Protein AF-A0A256WHI2-F1 (afdb_monomer_lite)

pLDDT: mean 91.39, std 10.94, range [58.5, 98.88]

Secondary structure (DSSP, 8-state):
-HHHHHHHHHHHHHHHHHHHHHHHHHHHHHHHHGGG--TTHHHHHHHHHHHHHHTTT-HHHHHHHHHHHHHHHHHTT-HHHHHHHHHHHHHHHHHTT-HHHHHHHHHHHHHHHHHH-

Structure (mmCIF, N/CA/C/O backbone):
data_AF-A0A256WHI2-F1
#
_entry.id   AF-A0A256WHI2-F1
#
loop_
_atom_site.group_PDB
_atom_site.id
_atom_site.type_symbol
_atom_site.label_atom_id
_atom_site.label_alt_id
_atom_site.label_comp_id
_atom_site.label_asym_id
_atom_site.label_entity_id
_atom_site.label_seq_id
_atom_site.pdbx_PDB_ins_code
_atom_site.Cartn_x
_atom_site.Cartn_y
_atom_site.Cartn_z
_atom_site.occupancy
_atom_site.B_iso_or_equiv
_atom_site.auth_seq_id
_atom_site.auth_comp_id
_atom_site.auth_asym_id
_atom_site.auth_atom_id
_atom_site.pdbx_PDB_model_num
ATOM 1 N N . MET A 1 1 ? 37.209 7.650 -28.717 1.00 70.38 1 MET A N 1
ATOM 2 C CA . MET A 1 1 ? 35.877 7.008 -28.593 1.00 70.38 1 MET A CA 1
ATOM 3 C C . MET A 1 1 ? 35.765 6.083 -27.377 1.00 70.38 1 MET A C 1
ATOM 5 O O . MET A 1 1 ? 34.963 6.388 -26.510 1.00 70.38 1 MET A O 1
ATOM 9 N N . LYS A 1 2 ? 36.595 5.035 -27.216 1.00 71.38 2 LYS A N 1
ATOM 10 C CA . LYS A 1 2 ? 36.518 4.108 -26.055 1.00 71.38 2 LYS A CA 1
ATOM 11 C C . LYS A 1 2 ? 36.605 4.782 -24.670 1.00 71.38 2 LYS A C 1
ATOM 13 O O . LYS A 1 2 ? 35.838 4.439 -23.783 1.00 71.38 2 LYS A O 1
ATOM 18 N N . LYS A 1 3 ? 37.480 5.786 -24.500 1.00 75.56 3 LYS A N 1
ATOM 19 C CA . LYS A 1 3 ? 37.599 6.559 -23.243 1.00 75.56 3 LYS A CA 1
ATOM 20 C C . LYS A 1 3 ? 36.351 7.395 -22.920 1.00 75.56 3 LYS A C 1
ATOM 22 O O . LYS A 1 3 ? 36.002 7.524 -21.758 1.00 75.56 3 LYS A O 1
ATOM 27 N N . LEU A 1 4 ? 35.669 7.922 -23.941 1.00 81.75 4 LEU A N 1
ATOM 28 C CA . LEU A 1 4 ? 34.444 8.710 -23.770 1.00 81.75 4 LEU A CA 1
ATOM 29 C C . LEU A 1 4 ? 33.274 7.816 -23.340 1.00 81.75 4 LEU A C 1
ATOM 31 O O . LEU A 1 4 ? 32.547 8.161 -22.419 1.00 81.75 4 LEU A O 1
ATOM 35 N N . ILE A 1 5 ? 33.156 6.631 -23.948 1.00 84.38 5 ILE A N 1
ATOM 36 C CA . ILE A 1 5 ? 32.166 5.619 -23.550 1.00 84.38 5 ILE A CA 1
ATOM 37 C C . ILE A 1 5 ? 32.401 5.177 -22.100 1.00 84.38 5 ILE A C 1
ATOM 39 O O . ILE A 1 5 ? 31.451 5.110 -21.330 1.00 84.38 5 ILE A O 1
ATOM 43 N N . LEU A 1 6 ? 33.656 4.941 -21.701 1.00 84.56 6 LEU A N 1
ATOM 44 C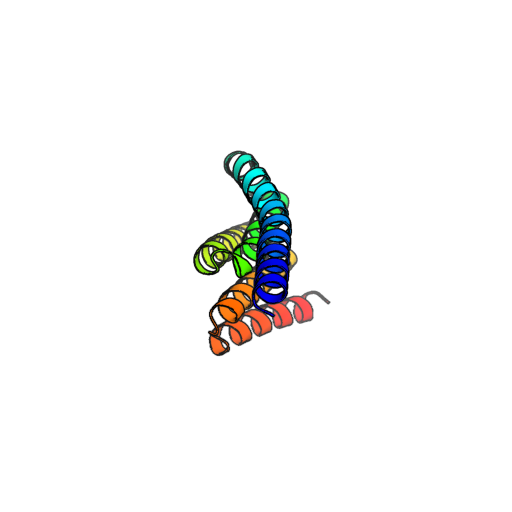 CA . LEU A 1 6 ? 33.989 4.548 -20.329 1.00 84.56 6 LEU A CA 1
ATOM 45 C C . LEU A 1 6 ? 33.568 5.615 -19.302 1.00 84.56 6 LEU A C 1
ATOM 47 O O . LEU A 1 6 ? 33.010 5.273 -18.268 1.00 84.56 6 LEU A O 1
ATOM 51 N N . ILE A 1 7 ? 33.792 6.898 -19.607 1.00 84.06 7 ILE A N 1
ATOM 52 C CA . ILE A 1 7 ? 33.397 8.023 -18.743 1.00 84.06 7 ILE A CA 1
ATOM 53 C C . ILE A 1 7 ? 31.872 8.127 -18.640 1.00 84.06 7 ILE A C 1
ATOM 55 O O . ILE A 1 7 ? 31.351 8.296 -17.543 1.00 84.06 7 ILE A O 1
ATOM 59 N N . ILE A 1 8 ? 31.152 7.975 -19.755 1.00 84.25 8 ILE A N 1
ATOM 60 C CA . ILE A 1 8 ? 29.682 8.003 -19.765 1.00 84.25 8 ILE A CA 1
ATOM 61 C C . ILE A 1 8 ? 29.113 6.846 -18.935 1.00 84.25 8 ILE A C 1
ATOM 63 O O . ILE A 1 8 ? 28.229 7.069 -18.115 1.00 84.25 8 ILE A O 1
ATOM 67 N N . VAL A 1 9 ? 29.649 5.631 -19.084 1.00 83.75 9 VAL A N 1
ATOM 68 C CA . VAL A 1 9 ? 29.240 4.474 -18.271 1.00 83.75 9 VAL A CA 1
ATOM 69 C C . VAL A 1 9 ? 29.518 4.725 -16.788 1.00 83.75 9 VAL A C 1
ATOM 71 O O . VAL A 1 9 ? 28.645 4.473 -15.963 1.00 83.75 9 VAL A O 1
ATOM 74 N N . LEU A 1 10 ? 30.680 5.288 -16.442 1.00 82.00 10 LEU A N 1
ATOM 75 C CA . LEU A 1 10 ? 31.018 5.598 -15.052 1.00 82.00 10 LEU A CA 1
ATOM 76 C C . LEU A 1 10 ? 30.037 6.615 -14.441 1.00 82.00 10 LEU A C 1
ATOM 78 O O . LEU A 1 10 ? 29.539 6.395 -13.342 1.00 82.00 10 LEU A O 1
ATOM 82 N N . ILE A 1 11 ? 29.709 7.685 -15.175 1.00 79.75 11 ILE A N 1
ATOM 83 C CA . ILE A 1 11 ? 28.759 8.724 -14.742 1.00 79.75 11 ILE A CA 1
ATOM 84 C C . ILE A 1 11 ? 27.343 8.155 -14.587 1.00 79.75 11 ILE A C 1
ATOM 86 O O . ILE A 1 11 ? 26.655 8.472 -13.619 1.00 79.75 11 ILE A O 1
ATOM 90 N N . LEU A 1 12 ? 26.909 7.290 -15.507 1.00 70.81 12 LEU A N 1
ATOM 91 C CA . LEU A 1 12 ? 25.605 6.633 -15.408 1.00 70.81 12 LEU A CA 1
ATOM 92 C C . LEU A 1 12 ? 25.538 5.737 -14.166 1.00 70.81 12 LEU A C 1
ATOM 94 O O . LEU A 1 12 ? 24.578 5.825 -13.408 1.00 70.81 12 LEU A O 1
ATOM 98 N N . THR A 1 13 ? 26.582 4.946 -13.899 1.00 68.19 13 THR A N 1
ATOM 99 C CA . THR A 1 13 ? 26.606 4.063 -12.721 1.00 68.19 13 THR A CA 1
ATOM 100 C C . THR A 1 13 ? 26.621 4.821 -11.393 1.00 68.19 13 THR A C 1
ATOM 102 O O . THR A 1 13 ? 25.951 4.406 -10.450 1.00 68.19 13 THR A O 1
ATOM 105 N N . THR A 1 14 ? 27.330 5.950 -11.296 1.00 66.06 14 THR A N 1
ATOM 106 C CA . THR A 1 14 ? 27.374 6.743 -10.056 1.00 66.06 14 THR A CA 1
ATOM 107 C C . THR A 1 14 ? 26.086 7.526 -9.818 1.00 66.06 14 THR A C 1
ATOM 109 O O . THR A 1 14 ? 25.656 7.643 -8.672 1.00 66.06 14 THR A O 1
ATOM 112 N N . CYS A 1 15 ? 25.439 8.009 -10.883 1.00 62.34 15 CYS A N 1
ATOM 113 C CA . CYS A 1 15 ? 24.145 8.685 -10.807 1.00 62.34 15 CYS A CA 1
ATOM 114 C C . CYS A 1 15 ? 23.028 7.730 -10.355 1.00 62.34 15 CYS A C 1
ATOM 116 O O . CYS A 1 15 ? 22.201 8.095 -9.520 1.00 62.34 15 CYS A O 1
ATOM 118 N N . SER A 1 16 ? 23.040 6.481 -10.833 1.00 61.50 16 SER A N 1
ATOM 119 C CA . SER A 1 16 ? 22.106 5.453 -10.361 1.00 61.50 16 SER A CA 1
ATOM 120 C C . SER A 1 16 ? 22.347 5.074 -8.895 1.00 61.50 16 SER A C 1
ATOM 122 O O . SER A 1 16 ? 21.390 4.875 -8.151 1.00 61.50 16 SER A O 1
ATOM 124 N N . LEU A 1 17 ? 23.610 5.024 -8.454 1.00 58.50 17 LEU A N 1
ATOM 125 C CA . LEU A 1 17 ? 23.964 4.637 -7.087 1.00 58.50 17 LEU A CA 1
ATOM 126 C C . LEU A 1 17 ? 23.525 5.671 -6.038 1.00 58.50 17 LEU A C 1
ATOM 128 O O . LEU A 1 17 ? 23.033 5.292 -4.977 1.00 58.50 17 LEU A O 1
ATOM 132 N N . SER A 1 18 ? 23.679 6.971 -6.311 1.00 62.22 18 SER A N 1
ATOM 133 C CA . SER A 1 18 ? 23.250 8.021 -5.374 1.00 62.22 18 SER A CA 1
ATOM 134 C C . SER A 1 18 ? 21.726 8.085 -5.234 1.00 62.22 18 SER A C 1
ATOM 136 O O . SER A 1 18 ? 21.227 8.198 -4.114 1.00 62.22 18 SER A O 1
ATOM 138 N N . ALA A 1 19 ? 20.992 7.941 -6.342 1.00 59.69 19 ALA A N 1
ATOM 139 C CA . ALA A 1 19 ? 19.531 7.887 -6.339 1.00 59.69 19 ALA A CA 1
ATOM 140 C C . ALA A 1 19 ? 19.004 6.660 -5.575 1.00 59.69 19 ALA A C 1
ATOM 142 O O . ALA A 1 19 ? 18.062 6.769 -4.791 1.00 59.69 19 ALA A O 1
ATOM 143 N N . GLN A 1 20 ? 19.650 5.502 -5.744 1.00 64.50 20 GLN A N 1
ATOM 144 C CA . GLN A 1 20 ? 19.292 4.284 -5.019 1.00 64.50 20 GLN A CA 1
ATOM 145 C C . GLN A 1 20 ? 19.596 4.389 -3.515 1.00 64.50 20 GLN A C 1
ATOM 147 O O . GLN A 1 20 ? 18.813 3.911 -2.694 1.00 64.50 20 GLN A O 1
ATOM 152 N N . LYS A 1 21 ? 20.697 5.053 -3.137 1.00 66.69 21 LYS A N 1
ATOM 153 C CA . LYS A 1 21 ? 21.112 5.200 -1.736 1.00 66.69 21 LYS A CA 1
ATOM 154 C C . LYS A 1 21 ? 20.098 5.986 -0.896 1.00 66.69 21 LYS A C 1
ATOM 156 O O . LYS A 1 21 ? 19.781 5.568 0.211 1.00 66.69 21 LYS A O 1
ATOM 161 N N . GLN A 1 22 ? 19.544 7.073 -1.435 1.00 64.38 22 GLN A N 1
ATOM 162 C CA . GLN A 1 22 ? 18.591 7.912 -0.700 1.00 64.38 22 GLN A CA 1
ATOM 163 C C . GLN A 1 22 ? 17.243 7.210 -0.448 1.00 64.38 22 GLN A C 1
ATOM 165 O O . GLN A 1 22 ? 16.659 7.363 0.622 1.00 64.38 22 GLN A O 1
ATOM 170 N N . GLY A 1 23 ? 16.766 6.399 -1.401 1.00 72.31 23 GLY A N 1
ATOM 171 C CA . GLY A 1 23 ? 15.563 5.578 -1.215 1.00 72.31 23 GLY A CA 1
ATOM 172 C C . GLY A 1 23 ? 15.762 4.456 -0.191 1.00 72.31 23 GLY A C 1
ATOM 173 O O . GLY A 1 23 ? 14.859 4.169 0.593 1.00 72.31 23 GLY A O 1
ATOM 174 N N . GLN A 1 24 ? 16.957 3.860 -0.153 1.00 79.62 24 GLN A N 1
ATOM 175 C CA . GLN A 1 24 ? 17.282 2.785 0.784 1.00 79.62 24 GLN A CA 1
ATOM 176 C C . GLN A 1 24 ? 17.375 3.277 2.238 1.00 79.62 24 GLN A C 1
ATOM 178 O O . GLN A 1 24 ? 16.809 2.641 3.121 1.00 79.62 24 GLN A O 1
ATOM 183 N N . GLU A 1 25 ? 18.012 4.426 2.491 1.00 84.44 25 GLU A N 1
ATOM 184 C CA . GLU A 1 25 ? 18.124 5.001 3.845 1.00 84.44 25 GLU A CA 1
ATOM 185 C C . GLU A 1 25 ? 16.747 5.302 4.464 1.00 84.44 25 GLU A C 1
ATOM 187 O O . GLU A 1 25 ? 16.515 5.031 5.644 1.00 84.44 25 GLU A O 1
ATOM 192 N N . LEU A 1 26 ? 15.805 5.808 3.657 1.00 86.12 26 LEU A N 1
ATOM 193 C CA . LEU A 1 26 ? 14.429 6.030 4.098 1.00 86.12 26 LEU A CA 1
ATOM 194 C C . LEU A 1 26 ? 13.736 4.709 4.455 1.00 86.12 26 LEU A C 1
ATOM 196 O O . LEU A 1 26 ? 13.107 4.616 5.506 1.00 86.12 26 LEU A O 1
ATOM 200 N N . ILE A 1 27 ? 13.858 3.685 3.606 1.00 88.56 27 ILE A N 1
ATOM 201 C CA . ILE A 1 27 ? 13.286 2.359 3.874 1.00 88.56 27 ILE A CA 1
ATOM 202 C C . ILE A 1 27 ? 13.815 1.802 5.202 1.00 88.56 27 ILE A C 1
ATOM 204 O O . ILE A 1 27 ? 13.025 1.338 6.024 1.00 88.56 27 ILE A O 1
ATOM 208 N N . ASP A 1 28 ? 15.126 1.878 5.429 1.00 90.44 28 ASP A N 1
ATOM 209 C CA . ASP A 1 28 ? 15.766 1.336 6.628 1.00 90.44 28 ASP A CA 1
ATOM 210 C C . ASP A 1 28 ? 15.281 2.049 7.902 1.00 90.44 28 ASP A C 1
ATOM 212 O O . ASP A 1 28 ? 14.957 1.389 8.893 1.00 90.44 28 ASP A O 1
ATOM 216 N N . SER A 1 29 ? 15.142 3.382 7.863 1.00 90.69 29 SER A N 1
ATOM 217 C CA . SER A 1 29 ? 14.577 4.162 8.976 1.00 90.69 29 SER A CA 1
ATOM 218 C C . SER A 1 29 ? 13.146 3.732 9.307 1.00 90.69 29 SER A C 1
ATOM 220 O O . SER A 1 29 ? 12.820 3.463 10.462 1.00 90.69 29 SER A O 1
ATOM 222 N N . LEU A 1 30 ? 12.289 3.612 8.289 1.00 90.62 30 LEU A N 1
ATOM 223 C CA . LEU A 1 30 ? 10.880 3.250 8.466 1.00 90.62 30 LEU A CA 1
ATOM 224 C C . LEU A 1 30 ? 10.716 1.812 8.992 1.00 90.62 30 LEU A C 1
ATOM 226 O O . LEU A 1 30 ? 9.815 1.538 9.786 1.00 90.62 30 LEU A O 1
ATOM 230 N N . LEU A 1 31 ? 11.597 0.888 8.594 1.00 91.69 31 LEU A N 1
ATOM 231 C CA . LEU A 1 31 ? 11.612 -0.481 9.120 1.00 91.69 31 LEU A CA 1
ATOM 232 C C . LEU A 1 31 ? 12.015 -0.545 10.597 1.00 91.69 31 LEU A C 1
ATOM 234 O O . LEU A 1 31 ? 11.502 -1.400 11.316 1.00 91.69 31 LEU A O 1
ATOM 238 N N . ALA A 1 32 ? 12.900 0.341 11.061 1.00 91.75 32 ALA A N 1
ATOM 239 C CA . ALA A 1 32 ? 13.299 0.398 12.467 1.00 91.75 32 ALA A CA 1
ATOM 240 C C . ALA A 1 32 ? 12.162 0.889 13.383 1.00 91.75 32 ALA A C 1
ATOM 242 O O . ALA A 1 32 ? 12.058 0.469 14.537 1.00 91.75 32 ALA A O 1
ATOM 243 N N . GLU A 1 33 ? 11.284 1.750 12.868 1.00 90.56 33 GLU A N 1
ATOM 244 C CA . GLU A 1 33 ? 10.121 2.269 13.596 1.00 90.56 33 GLU A CA 1
ATOM 245 C C . GLU A 1 33 ? 8.960 1.262 13.657 1.00 90.56 33 GLU A C 1
ATOM 247 O O . GLU A 1 33 ? 8.210 1.222 14.637 1.00 90.56 33 GLU A O 1
ATOM 252 N N . LEU A 1 34 ? 8.827 0.414 12.631 1.00 90.00 34 LEU A N 1
ATOM 253 C CA . LEU A 1 34 ? 7.669 -0.456 12.422 1.00 90.00 34 LEU A CA 1
ATOM 254 C C . LEU A 1 34 ? 7.314 -1.387 13.606 1.00 90.00 34 LEU A C 1
ATOM 256 O O . LEU A 1 34 ? 6.122 -1.486 13.922 1.00 90.00 34 LEU A O 1
ATOM 260 N N . PRO A 1 35 ? 8.269 -2.044 14.302 1.00 89.56 35 PRO A N 1
ATOM 261 C CA . PRO A 1 35 ? 7.959 -2.924 15.432 1.00 89.56 35 PRO A CA 1
ATOM 262 C C . PRO A 1 35 ? 7.309 -2.204 16.618 1.00 89.56 35 PRO A C 1
ATOM 264 O O . PRO A 1 35 ? 6.555 -2.817 17.369 1.00 89.56 35 PRO A O 1
ATOM 267 N N . ASN A 1 36 ? 7.584 -0.907 16.780 1.00 88.75 36 ASN A N 1
ATOM 268 C CA . ASN A 1 36 ? 7.103 -0.104 17.905 1.00 88.75 36 ASN A CA 1
ATOM 269 C C . ASN A 1 36 ? 5.814 0.665 17.578 1.00 88.75 36 ASN A C 1
ATOM 271 O O . ASN A 1 36 ? 5.201 1.264 18.465 1.00 88.75 36 ASN A O 1
ATOM 275 N N . ALA A 1 37 ? 5.395 0.666 16.311 1.00 88.25 37 ALA A N 1
ATOM 276 C CA . ALA A 1 37 ? 4.229 1.404 15.861 1.00 88.25 37 ALA A CA 1
ATOM 277 C C . ALA A 1 37 ? 2.931 0.766 16.391 1.00 88.25 37 ALA A C 1
ATOM 279 O O . ALA A 1 37 ? 2.665 -0.428 16.203 1.00 88.25 37 ALA A O 1
ATOM 280 N N . LYS A 1 38 ? 2.095 1.582 17.041 1.00 91.12 38 LYS A N 1
ATOM 281 C CA . LYS A 1 38 ? 0.757 1.184 17.498 1.00 91.12 38 LYS A CA 1
ATOM 282 C C . LYS A 1 38 ? -0.159 0.952 16.298 1.00 91.12 38 LYS A C 1
ATOM 284 O O . LYS A 1 38 ? 0.049 1.531 15.241 1.00 91.12 38 LYS A O 1
ATOM 289 N N 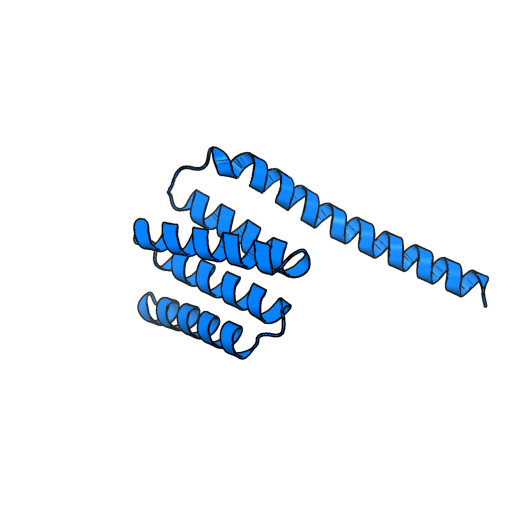. LYS A 1 39 ? -1.184 0.107 16.442 1.00 93.06 39 LYS A N 1
ATOM 290 C CA . LYS A 1 39 ? -2.201 -0.093 15.393 1.00 93.06 39 LYS A CA 1
ATOM 291 C C . LYS A 1 39 ? -3.130 1.124 15.309 1.00 93.06 39 LYS A C 1
ATOM 293 O O . LYS A 1 39 ? -4.237 1.104 15.831 1.00 93.06 39 LYS A O 1
ATOM 298 N N . ASP A 1 40 ? -2.639 2.187 14.691 1.00 95.62 40 ASP A N 1
ATOM 299 C CA . ASP A 1 40 ? -3.342 3.446 14.479 1.00 95.62 40 ASP A CA 1
ATOM 300 C C . ASP A 1 40 ? -3.073 3.992 13.065 1.00 95.62 40 ASP A C 1
ATOM 302 O O . ASP A 1 40 ? -2.454 3.340 12.215 1.00 95.62 40 ASP A O 1
ATOM 306 N N . THR A 1 41 ? -3.552 5.207 12.806 1.00 97.31 41 THR A N 1
ATOM 307 C CA . THR A 1 41 ? -3.380 5.889 11.520 1.00 97.31 41 THR A CA 1
ATOM 308 C C . THR A 1 41 ? -1.907 6.121 11.162 1.00 97.31 41 THR A C 1
ATOM 310 O O . THR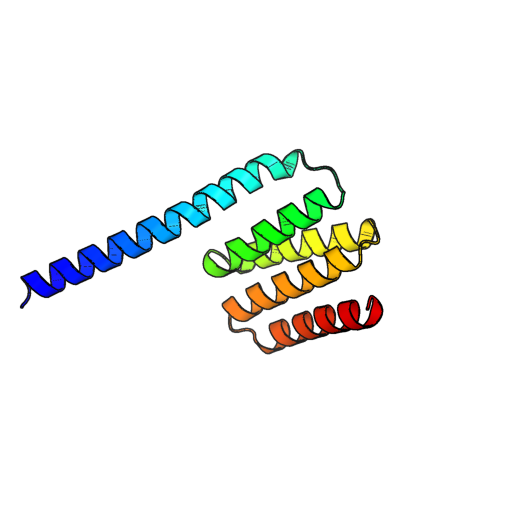 A 1 41 ? -1.558 6.090 9.979 1.00 97.31 41 THR A O 1
ATOM 313 N N . ASN A 1 42 ? -1.012 6.277 12.145 1.00 95.75 42 ASN A N 1
ATOM 314 C CA . ASN A 1 42 ? 0.415 6.468 11.890 1.00 95.75 42 ASN A CA 1
ATOM 315 C C . ASN A 1 42 ? 1.053 5.189 11.355 1.00 95.75 42 ASN A C 1
ATOM 317 O O . ASN A 1 42 ? 1.797 5.252 10.377 1.00 95.75 42 ASN A O 1
ATOM 321 N N . LYS A 1 43 ? 0.721 4.021 11.920 1.00 96.69 43 LYS A N 1
ATOM 322 C CA . LYS A 1 43 ? 1.222 2.743 11.388 1.00 96.69 43 LYS A CA 1
ATOM 323 C C . LYS A 1 43 ? 0.721 2.468 9.974 1.00 96.69 43 LYS A C 1
ATOM 325 O O . LYS A 1 43 ? 1.496 2.009 9.138 1.00 96.69 43 LYS A O 1
ATOM 330 N N . VAL A 1 44 ? -0.536 2.796 9.675 1.00 98.19 44 VAL A N 1
ATOM 331 C CA . VAL A 1 44 ? -1.072 2.695 8.307 1.00 98.19 44 VAL A CA 1
ATOM 332 C C . VAL A 1 44 ? -0.281 3.591 7.345 1.00 98.19 44 VAL A C 1
ATOM 334 O O . VAL A 1 44 ? 0.128 3.135 6.278 1.00 98.19 44 VAL A O 1
ATOM 337 N N . ASN A 1 45 ? -0.006 4.844 7.720 1.00 97.38 45 ASN A N 1
ATOM 338 C CA . ASN A 1 45 ? 0.801 5.761 6.905 1.00 97.38 45 ASN A CA 1
ATOM 339 C C . ASN A 1 45 ? 2.240 5.272 6.706 1.00 97.38 45 ASN A C 1
ATOM 341 O O . ASN A 1 45 ? 2.766 5.341 5.592 1.00 97.38 45 ASN A O 1
ATOM 345 N N . LEU A 1 46 ? 2.858 4.746 7.763 1.00 97.12 46 LEU A N 1
ATOM 346 C CA . LEU A 1 46 ? 4.195 4.161 7.732 1.00 97.12 46 LEU A CA 1
ATOM 347 C C . LEU A 1 46 ? 4.265 2.998 6.730 1.00 97.12 46 LEU A C 1
ATOM 349 O O . LEU A 1 46 ? 5.099 3.002 5.824 1.00 97.12 46 LEU A O 1
ATOM 353 N N . LEU A 1 47 ? 3.335 2.047 6.831 1.00 98.19 47 LEU A N 1
ATOM 354 C CA . LEU A 1 47 ? 3.242 0.895 5.933 1.00 98.19 47 LEU A CA 1
ATOM 355 C C . LEU A 1 47 ? 2.942 1.303 4.485 1.00 98.19 47 LEU A C 1
ATOM 357 O O . LEU A 1 47 ? 3.555 0.783 3.555 1.00 98.19 47 LEU A O 1
ATOM 361 N N . ASN A 1 48 ? 2.060 2.281 4.272 1.00 98.38 48 ASN A N 1
ATOM 362 C CA . ASN A 1 48 ? 1.788 2.831 2.942 1.00 98.38 48 ASN A CA 1
ATOM 363 C C . ASN A 1 48 ? 3.018 3.510 2.325 1.00 98.38 48 ASN A C 1
ATOM 365 O O . ASN A 1 48 ? 3.227 3.444 1.110 1.00 98.38 48 ASN A O 1
ATOM 369 N N . THR A 1 49 ? 3.846 4.150 3.149 1.00 97.06 49 THR A N 1
ATOM 370 C CA . THR A 1 49 ? 5.099 4.774 2.709 1.00 97.06 49 THR A CA 1
ATOM 371 C C . THR A 1 49 ? 6.129 3.710 2.341 1.00 97.06 49 THR A C 1
ATOM 373 O O . THR A 1 49 ? 6.724 3.789 1.265 1.00 97.06 49 THR A O 1
ATOM 376 N N . LEU A 1 50 ? 6.288 2.670 3.164 1.00 96.75 50 LEU A N 1
ATOM 377 C CA . LEU A 1 50 ? 7.124 1.509 2.842 1.00 96.75 50 LEU A CA 1
ATOM 378 C C . LEU A 1 50 ? 6.666 0.842 1.540 1.00 96.75 50 LEU A C 1
ATOM 380 O O . LEU A 1 50 ? 7.473 0.637 0.637 1.00 96.75 50 LEU A O 1
ATOM 384 N N . SER A 1 51 ? 5.365 0.580 1.404 1.00 98.19 51 SER A N 1
ATOM 385 C CA . SER A 1 51 ? 4.769 -0.021 0.209 1.00 98.19 51 SER A CA 1
ATOM 386 C C . SER A 1 51 ? 5.090 0.763 -1.065 1.00 98.19 51 SER A C 1
ATOM 388 O O . SER A 1 51 ? 5.447 0.170 -2.083 1.00 98.19 51 SER A O 1
ATOM 390 N N . PHE A 1 52 ? 5.005 2.096 -1.015 1.00 96.88 52 PHE A N 1
ATOM 391 C CA . PHE A 1 52 ? 5.341 2.951 -2.150 1.00 96.88 52 PHE A CA 1
ATOM 392 C C . PHE A 1 52 ? 6.828 2.878 -2.514 1.00 96.88 52 PHE A C 1
ATOM 394 O O . PHE A 1 52 ? 7.159 2.662 -3.678 1.00 96.88 52 PHE A O 1
ATOM 401 N N . ASN A 1 53 ? 7.721 3.013 -1.532 1.00 94.25 53 ASN A N 1
ATOM 402 C CA . ASN A 1 53 ? 9.166 3.009 -1.777 1.00 94.25 53 ASN A CA 1
ATOM 403 C C . ASN A 1 53 ? 9.664 1.650 -2.285 1.00 94.25 53 ASN A C 1
ATOM 405 O O . ASN A 1 53 ? 10.533 1.593 -3.154 1.00 94.25 53 ASN A O 1
ATOM 409 N N . TYR A 1 54 ? 9.061 0.553 -1.823 1.00 94.88 54 TYR A N 1
ATOM 410 C CA . TYR A 1 54 ? 9.377 -0.779 -2.325 1.00 94.88 54 TYR A CA 1
ATOM 411 C C . TYR A 1 54 ? 8.924 -1.026 -3.768 1.00 94.88 54 TYR A C 1
ATOM 413 O O . TYR A 1 54 ? 9.462 -1.931 -4.397 1.00 94.88 54 TYR A O 1
ATOM 421 N N . SER A 1 55 ? 8.033 -0.212 -4.346 1.00 95.12 55 SER A N 1
ATOM 422 C CA . SER A 1 55 ? 7.560 -0.428 -5.723 1.00 95.12 55 SER A CA 1
ATOM 423 C C . SER A 1 55 ? 8.677 -0.450 -6.768 1.00 95.12 55 SER A C 1
ATOM 425 O O . SER A 1 55 ? 8.593 -1.239 -7.709 1.00 95.12 55 SER A O 1
ATOM 427 N N . ALA A 1 56 ? 9.736 0.341 -6.567 1.00 90.00 56 ALA A N 1
ATOM 428 C CA . ALA A 1 56 ? 10.901 0.418 -7.449 1.00 90.00 56 ALA A CA 1
ATOM 429 C C . ALA A 1 56 ? 12.078 -0.485 -7.023 1.00 90.00 56 ALA A C 1
ATOM 431 O O . ALA A 1 56 ? 13.073 -0.559 -7.742 1.00 90.00 56 ALA A O 1
ATOM 432 N N . VAL A 1 57 ? 11.986 -1.149 -5.864 1.00 90.88 57 VAL A N 1
ATOM 433 C CA . VAL A 1 57 ? 13.069 -1.971 -5.288 1.00 90.88 57 VAL A CA 1
ATOM 434 C C . VAL A 1 57 ? 12.691 -3.452 -5.289 1.00 90.88 57 VAL A C 1
ATOM 436 O O . VAL A 1 57 ? 13.387 -4.276 -5.872 1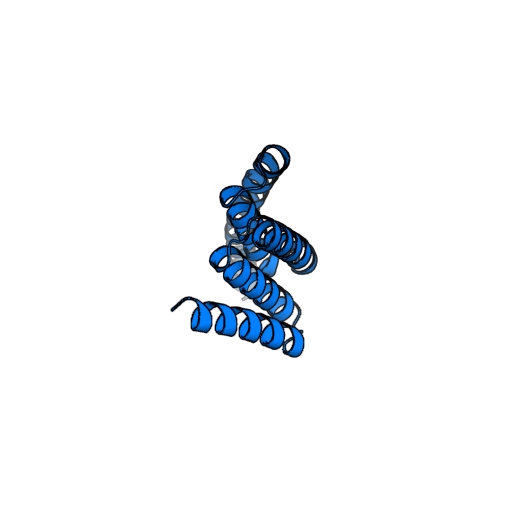.00 90.88 57 VAL A O 1
ATOM 439 N N . ASP A 1 58 ? 11.570 -3.781 -4.651 1.00 94.75 58 ASP A N 1
ATOM 440 C CA . ASP A 1 58 ? 10.972 -5.112 -4.597 1.00 94.75 58 ASP A CA 1
ATOM 441 C C . ASP A 1 58 ? 9.454 -4.956 -4.467 1.00 94.75 58 ASP A C 1
ATOM 443 O O . ASP A 1 58 ? 8.895 -4.837 -3.370 1.00 94.75 58 ASP A O 1
ATOM 447 N N . SER A 1 59 ? 8.768 -4.954 -5.610 1.00 96.94 59 SER A N 1
ATOM 448 C CA . SER A 1 59 ? 7.328 -4.718 -5.645 1.00 96.94 59 SER A CA 1
ATOM 449 C C . SER A 1 59 ? 6.530 -5.810 -4.918 1.00 96.94 59 SER A C 1
ATOM 451 O O . SER A 1 59 ? 5.411 -5.551 -4.478 1.00 96.94 59 SER A O 1
ATOM 453 N N . LYS A 1 60 ? 7.077 -7.024 -4.734 1.00 98.06 60 LYS A N 1
ATOM 454 C CA . LYS A 1 60 ? 6.401 -8.075 -3.953 1.00 98.06 60 LYS A CA 1
ATOM 455 C C . LYS A 1 60 ? 6.369 -7.700 -2.478 1.00 98.06 60 LYS A C 1
ATOM 457 O O . LYS A 1 60 ? 5.304 -7.754 -1.868 1.00 98.06 60 LYS A O 1
ATOM 462 N N . LYS A 1 61 ? 7.496 -7.233 -1.940 1.00 97.00 61 LYS A N 1
ATOM 463 C CA . LYS A 1 61 ? 7.563 -6.715 -0.570 1.00 97.00 61 LYS A CA 1
ATOM 464 C C . LYS A 1 61 ? 6.700 -5.461 -0.398 1.00 97.00 61 LYS A C 1
ATOM 466 O O . LYS A 1 61 ? 6.016 -5.300 0.610 1.00 97.00 61 LYS A O 1
ATOM 471 N N . GLY A 1 62 ? 6.640 -4.604 -1.419 1.00 98.19 62 GLY A N 1
ATOM 472 C CA . GLY A 1 62 ? 5.722 -3.466 -1.427 1.00 98.19 62 GLY A CA 1
ATOM 473 C C . GLY A 1 62 ? 4.245 -3.879 -1.364 1.00 98.19 62 GLY A C 1
ATOM 474 O O . GLY A 1 62 ? 3.466 -3.248 -0.646 1.00 98.19 62 GLY A O 1
ATOM 475 N N . ILE A 1 63 ? 3.855 -4.974 -2.030 1.00 98.75 63 ILE A N 1
ATOM 476 C CA . ILE A 1 63 ? 2.504 -5.556 -1.918 1.00 98.75 63 ILE A CA 1
ATOM 477 C C . ILE A 1 63 ? 2.222 -6.049 -0.496 1.00 98.75 63 ILE A C 1
ATOM 479 O O . ILE A 1 63 ? 1.109 -5.853 -0.011 1.00 98.75 63 ILE A O 1
ATOM 483 N N . GLU A 1 64 ? 3.186 -6.685 0.170 1.00 98.56 64 GLU A N 1
ATOM 484 C CA . GLU A 1 64 ? 3.027 -7.158 1.553 1.00 98.56 64 GLU A CA 1
ATOM 485 C C . GLU A 1 64 ? 2.708 -5.995 2.501 1.00 98.56 64 GLU A C 1
ATOM 487 O O . GLU A 1 64 ? 1.672 -6.023 3.166 1.00 98.56 64 GLU A O 1
ATOM 492 N N . PHE A 1 65 ? 3.502 -4.919 2.465 1.00 98.50 65 PHE A N 1
ATOM 493 C CA . PHE A 1 65 ? 3.236 -3.728 3.280 1.00 98.50 65 PHE A CA 1
ATOM 494 C C . PHE A 1 65 ? 1.911 -3.045 2.932 1.00 98.50 65 PHE A C 1
ATOM 496 O O . PHE A 1 65 ? 1.191 -2.607 3.826 1.00 98.50 65 PHE A O 1
ATOM 503 N N . GLY A 1 66 ? 1.554 -2.975 1.646 1.00 98.69 66 GLY A N 1
ATOM 504 C CA . GLY A 1 66 ? 0.280 -2.394 1.214 1.00 98.69 66 GLY A CA 1
ATOM 505 C C . GLY A 1 66 ? -0.931 -3.192 1.712 1.00 98.69 66 GLY A C 1
ATOM 506 O O . GLY A 1 66 ? -1.958 -2.610 2.055 1.00 98.69 66 GLY A O 1
ATOM 507 N N . LYS A 1 67 ? -0.815 -4.525 1.799 1.00 98.81 67 LYS A N 1
ATOM 508 C CA . LYS A 1 67 ? -1.860 -5.387 2.372 1.00 98.81 67 LYS A CA 1
ATOM 509 C C . LYS A 1 67 ? -1.979 -5.210 3.881 1.00 98.81 67 LYS A C 1
ATOM 511 O O . LYS A 1 67 ? -3.100 -5.087 4.361 1.00 98.81 67 LYS A O 1
ATOM 516 N N . GLU A 1 68 ? -0.858 -5.156 4.600 1.00 98.50 68 GLU A N 1
ATOM 517 C CA . GLU A 1 68 ? -0.867 -4.907 6.048 1.00 98.50 68 GLU A CA 1
ATOM 518 C C . GLU A 1 68 ? -1.469 -3.527 6.363 1.00 98.50 68 GLU A C 1
ATOM 520 O O . GLU A 1 68 ? -2.326 -3.408 7.237 1.00 98.50 68 GLU A O 1
ATOM 525 N N . ALA A 1 69 ? -1.098 -2.489 5.599 1.00 98.75 69 ALA A N 1
ATOM 526 C CA . ALA A 1 69 ? -1.681 -1.154 5.734 1.00 98.75 69 ALA A CA 1
ATOM 527 C C . ALA A 1 69 ? -3.201 -1.180 5.537 1.00 98.75 69 ALA A C 1
ATOM 529 O O . ALA A 1 69 ? -3.938 -0.571 6.312 1.00 98.75 69 ALA A O 1
ATOM 530 N N . LEU A 1 70 ? -3.668 -1.897 4.510 1.00 98.81 70 LEU A N 1
ATOM 531 C CA . LEU A 1 70 ? -5.086 -2.038 4.199 1.00 98.81 70 LEU A CA 1
ATOM 532 C C . LEU A 1 70 ? -5.852 -2.778 5.301 1.00 98.81 70 LEU A C 1
ATOM 534 O O . LEU A 1 70 ? -6.973 -2.389 5.616 1.00 98.81 70 LEU A O 1
ATOM 538 N N . GLU A 1 71 ? -5.278 -3.844 5.856 1.00 98.62 71 GLU A N 1
ATOM 539 C CA . GLU A 1 71 ? -5.876 -4.608 6.955 1.00 98.62 71 GLU A CA 1
ATOM 540 C C . GLU A 1 71 ? -6.052 -3.725 8.191 1.00 98.62 71 GLU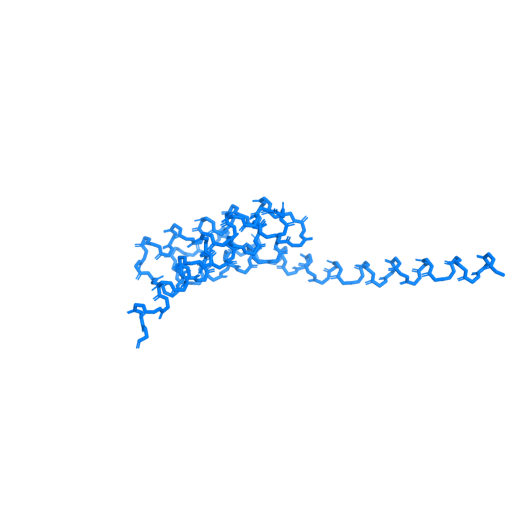 A C 1
ATOM 542 O O . GLU A 1 71 ? -7.169 -3.561 8.673 1.00 98.62 71 GLU A O 1
ATOM 547 N N . ILE A 1 72 ? -4.989 -3.039 8.623 1.00 98.38 72 ILE A N 1
ATOM 548 C CA . ILE A 1 72 ? -5.063 -2.143 9.783 1.00 98.38 72 ILE A CA 1
ATOM 549 C C . ILE A 1 72 ? -6.039 -0.990 9.519 1.00 98.38 72 ILE A C 1
ATOM 551 O O . ILE A 1 72 ? -6.825 -0.647 10.398 1.00 98.38 72 ILE A O 1
ATOM 555 N N . ALA A 1 73 ? -6.032 -0.400 8.319 1.00 98.62 73 ALA A N 1
ATOM 556 C CA . ALA A 1 73 ? -6.955 0.678 7.964 1.00 98.62 73 ALA A CA 1
ATOM 557 C C . ALA A 1 73 ? -8.427 0.232 7.996 1.00 98.62 73 ALA A C 1
ATOM 559 O O . ALA A 1 73 ? -9.297 1.030 8.347 1.00 98.62 73 ALA A O 1
ATOM 560 N N . LYS A 1 74 ? -8.714 -1.030 7.654 1.00 98.44 74 LYS A N 1
ATOM 561 C CA . LYS A 1 74 ? -10.048 -1.627 7.813 1.00 98.44 74 LYS A CA 1
ATOM 562 C C . LYS A 1 74 ? -10.398 -1.830 9.281 1.00 98.44 74 LYS A C 1
ATOM 564 O O . LYS A 1 74 ? -11.478 -1.415 9.686 1.00 98.44 74 LYS A O 1
ATOM 569 N N . ASP A 1 75 ? -9.481 -2.391 10.066 1.00 98.31 75 ASP A N 1
ATOM 570 C CA . ASP A 1 75 ? -9.690 -2.666 11.493 1.00 98.31 75 ASP A CA 1
ATOM 571 C C . ASP A 1 75 ? -10.037 -1.400 12.287 1.00 98.31 75 ASP A C 1
ATOM 573 O O . ASP A 1 75 ? -10.909 -1.426 13.153 1.00 98.31 75 ASP A O 1
ATOM 577 N N . ILE A 1 76 ? -9.371 -0.281 11.985 1.00 97.94 76 ILE A N 1
ATOM 578 C CA . ILE A 1 76 ? -9.606 1.001 12.667 1.00 97.94 76 ILE A CA 1
ATOM 579 C C . ILE A 1 76 ? -10.705 1.851 12.007 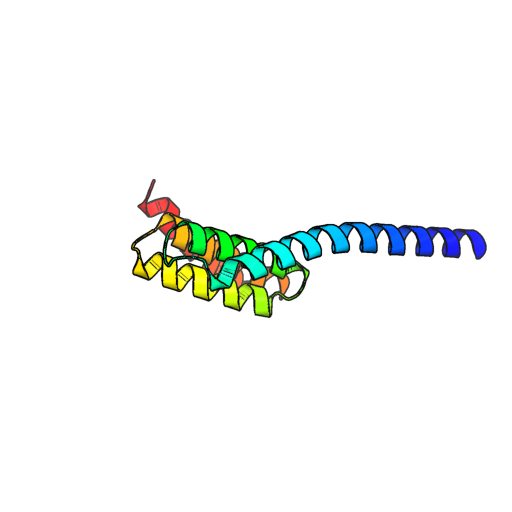1.00 97.94 76 ILE A C 1
ATOM 581 O O . ILE A 1 76 ? -10.939 2.976 12.443 1.00 97.94 76 ILE A O 1
ATOM 585 N N . GLY A 1 77 ? -11.352 1.357 10.944 1.00 97.69 77 GLY A N 1
ATOM 586 C CA . GLY A 1 77 ? -12.416 2.074 10.233 1.00 97.69 77 GLY A CA 1
ATOM 587 C C . GLY A 1 77 ? -11.953 3.340 9.502 1.00 97.69 77 GLY A C 1
ATOM 588 O O . GLY A 1 77 ? -12.727 4.280 9.348 1.00 97.69 77 GLY A O 1
ATOM 589 N N . TRP A 1 78 ? -10.692 3.404 9.064 1.00 98.25 78 TRP A N 1
ATOM 590 C CA . TRP A 1 78 ? -10.123 4.597 8.437 1.00 98.25 78 TRP A CA 1
ATOM 591 C C . TRP A 1 78 ? -10.148 4.521 6.906 1.00 98.25 78 TRP A C 1
ATOM 593 O O . TRP A 1 78 ? -9.196 4.065 6.270 1.00 98.25 78 TRP A O 1
ATOM 603 N N . GLU A 1 79 ? -11.238 4.995 6.304 1.00 98.31 79 GLU A N 1
ATOM 604 C CA . GLU A 1 79 ? -11.505 4.919 4.855 1.00 98.31 79 GLU A CA 1
ATOM 605 C C . GLU A 1 79 ? -10.416 5.581 4.000 1.00 98.31 79 GLU A C 1
ATOM 607 O O . GLU A 1 79 ? -9.924 4.975 3.046 1.00 98.31 79 GLU A O 1
ATOM 612 N N . GLN A 1 80 ? -9.937 6.764 4.399 1.00 98.12 80 GLN A N 1
ATOM 613 C CA . GLN A 1 80 ? -8.824 7.437 3.720 1.00 98.12 80 GLN A CA 1
ATOM 614 C C . GLN A 1 80 ? -7.562 6.559 3.687 1.00 98.12 80 GLN A C 1
ATOM 616 O O . GLN A 1 80 ? -6.880 6.471 2.665 1.00 98.12 80 GLN A O 1
ATOM 621 N N . GLY A 1 81 ? -7.258 5.872 4.793 1.00 98.31 81 GLY A N 1
ATOM 622 C CA . GLY A 1 81 ? -6.133 4.941 4.875 1.00 98.31 81 GLY A CA 1
ATOM 623 C C . GLY A 1 81 ? -6.299 3.738 3.946 1.00 98.31 81 GLY A C 1
ATOM 624 O O . GLY A 1 81 ? -5.329 3.307 3.318 1.00 98.31 81 GLY A O 1
ATOM 625 N N . GLN A 1 82 ? -7.531 3.236 3.801 1.00 98.62 82 GLN A N 1
ATOM 626 C CA . GLN A 1 82 ? -7.855 2.146 2.878 1.00 98.62 82 GLN A CA 1
ATOM 627 C C . GLN A 1 82 ? -7.675 2.573 1.418 1.00 98.62 82 GLN A C 1
ATOM 629 O O . GLN A 1 82 ? -7.063 1.838 0.641 1.00 98.62 82 GLN A O 1
ATOM 634 N N . ALA A 1 83 ? -8.153 3.765 1.046 1.00 98.62 83 ALA A N 1
ATOM 635 C CA . ALA A 1 83 ? -8.014 4.299 -0.309 1.00 98.62 83 ALA A CA 1
ATOM 636 C C . ALA A 1 83 ? -6.538 4.438 -0.714 1.00 98.62 83 ALA A C 1
ATOM 638 O O . ALA A 1 83 ? -6.143 3.998 -1.803 1.00 98.62 83 ALA A O 1
ATOM 639 N N . VAL A 1 84 ? -5.706 4.972 0.189 1.00 98.69 84 VAL A N 1
ATOM 640 C CA . VAL A 1 84 ? -4.255 5.076 -0.014 1.00 98.69 84 VAL A CA 1
ATOM 641 C C . VAL A 1 84 ? -3.625 3.689 -0.145 1.00 98.69 84 VAL A C 1
ATOM 643 O O . VAL A 1 84 ? -2.849 3.474 -1.075 1.00 98.69 84 VAL A O 1
ATOM 646 N N . ALA A 1 85 ? -3.978 2.731 0.716 1.00 98.81 85 ALA A N 1
ATOM 647 C CA . ALA A 1 85 ? -3.423 1.379 0.661 1.00 98.81 85 ALA A CA 1
ATOM 648 C C . ALA A 1 85 ? -3.772 0.646 -0.642 1.00 98.81 85 ALA A C 1
ATOM 650 O O . ALA A 1 85 ? -2.895 0.044 -1.268 1.00 98.81 85 ALA A O 1
ATOM 651 N N . TYR A 1 86 ? -5.013 0.764 -1.124 1.00 98.88 86 TYR A N 1
ATOM 652 C CA . TYR A 1 86 ? -5.384 0.271 -2.451 1.00 98.88 86 TYR A CA 1
ATOM 653 C C . TYR A 1 86 ? -4.555 0.933 -3.556 1.00 98.88 86 TYR A C 1
ATOM 655 O O . TYR A 1 86 ? -4.035 0.235 -4.426 1.00 98.88 86 TYR A O 1
ATOM 663 N N . CYS A 1 87 ? -4.315 2.242 -3.476 1.00 98.81 87 CYS A N 1
ATOM 664 C CA . CYS A 1 87 ? -3.492 2.942 -4.459 1.00 98.81 87 CYS A CA 1
ATOM 665 C C . CYS A 1 87 ? -2.057 2.395 -4.462 1.00 98.81 87 CYS A C 1
ATOM 667 O O . CYS A 1 87 ? -1.493 2.127 -5.523 1.00 98.81 87 CYS A O 1
ATOM 669 N N . ARG A 1 88 ? -1.472 2.143 -3.282 1.00 98.69 88 ARG A N 1
ATOM 670 C CA . ARG A 1 88 ? -0.127 1.555 -3.167 1.00 98.69 88 ARG A CA 1
ATOM 671 C C . ARG A 1 88 ? -0.048 0.138 -3.718 1.00 98.69 88 ARG A C 1
ATOM 673 O O . ARG A 1 88 ? 0.932 -0.195 -4.387 1.00 98.69 88 ARG A O 1
ATOM 680 N N . LEU A 1 89 ? -1.077 -0.679 -3.505 1.00 98.88 89 LEU A N 1
ATOM 681 C CA . LEU A 1 89 ? -1.174 -1.994 -4.139 1.00 98.88 89 LEU A CA 1
ATOM 682 C C . LEU A 1 89 ? -1.204 -1.860 -5.664 1.00 98.88 89 LEU A C 1
ATOM 684 O O . LEU A 1 89 ? -0.441 -2.549 -6.340 1.00 98.88 89 LEU A O 1
ATOM 688 N N . GLY A 1 90 ? -2.004 -0.931 -6.195 1.00 98.81 90 GLY A N 1
ATOM 689 C CA . GLY A 1 90 ? -2.056 -0.634 -7.626 1.00 98.81 90 GLY A CA 1
ATOM 690 C C . GLY A 1 90 ? -0.687 -0.273 -8.209 1.00 98.81 90 GLY A C 1
ATOM 691 O O . GLY A 1 90 ? -0.264 -0.873 -9.197 1.00 98.81 90 GLY A O 1
ATOM 692 N N . VAL A 1 91 ? 0.055 0.615 -7.538 1.00 98.75 91 VAL A N 1
ATOM 693 C CA . VAL A 1 91 ? 1.417 1.018 -7.940 1.00 98.75 91 VAL A CA 1
ATOM 694 C C . VAL A 1 91 ? 2.371 -0.177 -7.989 1.00 98.75 91 VAL A C 1
ATOM 696 O O . VAL A 1 91 ? 3.128 -0.324 -8.947 1.00 98.75 91 VAL A O 1
ATOM 699 N N . ASN A 1 92 ? 2.330 -1.066 -6.995 1.00 98.69 92 ASN A N 1
ATOM 700 C CA . ASN A 1 92 ? 3.217 -2.227 -6.976 1.00 98.69 92 ASN A CA 1
ATOM 701 C C . ASN A 1 92 ? 2.866 -3.267 -8.054 1.00 98.69 92 ASN A C 1
ATOM 703 O O . ASN A 1 92 ? 3.766 -3.810 -8.692 1.00 98.69 92 ASN A O 1
ATOM 707 N N . TYR A 1 93 ? 1.580 -3.529 -8.310 1.00 98.81 93 TYR A N 1
ATOM 708 C CA . TYR A 1 93 ? 1.188 -4.412 -9.418 1.00 98.81 93 TYR A CA 1
ATOM 709 C C . TYR A 1 93 ? 1.537 -3.813 -10.780 1.00 98.81 93 TYR A C 1
ATOM 711 O O . TYR A 1 93 ? 1.973 -4.545 -11.669 1.00 98.81 93 TYR A O 1
ATOM 719 N N . TRP A 1 94 ? 1.427 -2.490 -10.920 1.00 98.69 94 TRP A N 1
ATOM 720 C CA . TRP A 1 94 ? 1.875 -1.776 -12.110 1.00 98.69 94 TRP A CA 1
ATOM 721 C C . TRP A 1 94 ? 3.379 -1.945 -12.342 1.00 98.69 94 TRP A C 1
ATOM 723 O O . TRP A 1 94 ? 3.791 -2.267 -13.453 1.00 98.69 94 TRP A O 1
ATOM 733 N N . ALA A 1 95 ? 4.204 -1.795 -11.300 1.00 97.88 95 ALA A N 1
ATOM 734 C CA . ALA A 1 95 ? 5.651 -2.009 -11.388 1.00 97.88 95 ALA A CA 1
ATOM 735 C C . ALA A 1 95 ? 6.011 -3.444 -11.827 1.00 97.88 95 ALA A C 1
ATOM 737 O O . ALA A 1 95 ? 6.995 -3.655 -12.532 1.00 97.88 95 ALA A O 1
ATOM 738 N N . MET A 1 96 ? 5.166 -4.425 -11.494 1.00 98.19 96 MET A N 1
ATOM 739 C CA . MET A 1 96 ? 5.279 -5.813 -11.963 1.00 98.19 96 MET A CA 1
ATOM 740 C C . MET A 1 96 ? 4.644 -6.066 -13.342 1.00 98.19 96 MET A C 1
ATOM 742 O O . MET A 1 96 ? 4.544 -7.218 -13.759 1.00 98.19 96 MET A O 1
ATOM 746 N N . SER A 1 97 ? 4.190 -5.024 -14.045 1.00 98.38 97 SER A N 1
ATOM 747 C CA . SER A 1 97 ? 3.464 -5.110 -15.323 1.00 98.38 97 SER A CA 1
ATOM 748 C C . SER A 1 97 ? 2.151 -5.913 -15.267 1.00 98.38 97 SER A C 1
ATOM 750 O O . SER A 1 97 ? 1.641 -6.353 -16.294 1.00 98.38 97 SER A O 1
ATOM 752 N N . ASN A 1 98 ? 1.569 -6.101 -14.077 1.00 98.56 98 ASN A N 1
ATOM 753 C CA . ASN A 1 98 ? 0.247 -6.703 -13.908 1.00 98.56 98 ASN A CA 1
ATOM 754 C C . ASN A 1 98 ? -0.821 -5.601 -13.910 1.00 98.56 98 ASN A C 1
ATOM 756 O O . ASN A 1 98 ? -1.321 -5.175 -12.864 1.00 98.56 98 ASN A O 1
ATOM 760 N N . PHE A 1 99 ? -1.121 -5.104 -15.107 1.00 98.38 99 PHE A N 1
ATOM 761 C CA . PHE A 1 99 ? -1.983 -3.940 -15.293 1.00 98.38 99 PHE A CA 1
ATOM 762 C C . PHE A 1 99 ? -3.440 -4.205 -14.915 1.00 98.38 99 PHE A C 1
ATOM 764 O O . PHE A 1 99 ? -4.062 -3.331 -14.317 1.00 98.38 99 PHE A O 1
ATOM 771 N N . ASP A 1 100 ? -3.956 -5.411 -15.163 1.00 98.69 100 ASP A N 1
ATOM 772 C CA . ASP A 1 100 ? -5.333 -5.777 -14.805 1.00 98.69 100 ASP A CA 1
ATOM 773 C C . ASP A 1 100 ? -5.565 -5.630 -13.301 1.00 98.69 100 ASP A C 1
ATOM 775 O O . ASP A 1 100 ? -6.517 -4.992 -12.848 1.00 98.69 100 ASP A O 1
ATOM 779 N N . LYS A 1 101 ? -4.631 -6.154 -12.503 1.00 98.38 101 LYS A N 1
ATOM 780 C CA . LYS A 1 101 ? -4.718 -6.072 -11.049 1.00 98.38 101 LYS A CA 1
ATOM 781 C C . LYS A 1 101 ? -4.433 -4.668 -10.528 1.00 98.38 101 LYS A C 1
ATOM 783 O O . LYS A 1 101 ? -5.034 -4.249 -9.541 1.00 98.38 101 LYS A O 1
ATOM 788 N N . ALA A 1 102 ? -3.543 -3.925 -11.186 1.00 98.81 102 ALA A N 1
ATOM 789 C CA . ALA A 1 102 ? -3.312 -2.524 -10.857 1.00 98.81 102 ALA A CA 1
ATOM 790 C C . ALA A 1 102 ? -4.590 -1.688 -11.039 1.00 98.81 102 ALA A C 1
ATOM 792 O O . ALA A 1 102 ? -4.981 -0.966 -10.123 1.00 98.81 102 ALA A O 1
ATOM 793 N N . LEU A 1 103 ? -5.273 -1.850 -12.177 1.00 98.81 103 LEU A N 1
ATOM 794 C CA . LEU A 1 103 ? -6.545 -1.192 -12.479 1.00 98.81 103 LEU A CA 1
ATOM 795 C C . LEU A 1 103 ? -7.635 -1.573 -11.478 1.00 98.81 103 LEU A C 1
ATOM 797 O O . LEU A 1 103 ? -8.326 -0.687 -10.981 1.00 98.81 103 LEU A O 1
ATOM 801 N N . GLU A 1 104 ? -7.754 -2.854 -11.115 1.00 98.75 104 GLU A N 1
ATOM 802 C CA . GLU A 1 104 ? -8.694 -3.301 -10.078 1.00 98.75 104 GLU A CA 1
ATOM 803 C C . GLU A 1 104 ? -8.507 -2.514 -8.769 1.00 98.75 104 GLU A C 1
ATOM 805 O O . GLU A 1 104 ? -9.474 -2.038 -8.168 1.00 98.75 104 GLU A O 1
ATOM 810 N N . TYR A 1 105 ? -7.260 -2.345 -8.325 1.00 98.81 105 TYR A N 1
ATOM 811 C CA . TYR A 1 105 ? -6.965 -1.603 -7.104 1.00 98.81 105 TYR A CA 1
ATOM 812 C C . TYR A 1 105 ? -7.169 -0.095 -7.250 1.00 98.81 105 TYR A C 1
ATOM 814 O O . TYR A 1 105 ? -7.715 0.518 -6.335 1.00 98.81 105 TYR A O 1
ATOM 822 N N . TYR A 1 106 ? -6.817 0.498 -8.390 1.00 98.81 106 TYR A N 1
ATOM 823 C CA . TYR A 1 106 ? -7.100 1.912 -8.643 1.00 98.81 106 TYR A CA 1
ATOM 824 C C . TYR A 1 106 ? -8.603 2.207 -8.683 1.00 98.81 106 TYR A C 1
ATOM 826 O O . TYR A 1 106 ? -9.031 3.224 -8.143 1.00 98.81 106 TYR A O 1
ATOM 834 N N . HIS A 1 107 ? -9.425 1.300 -9.218 1.00 98.81 107 HIS A N 1
ATOM 835 C CA . HIS A 1 107 ? -10.882 1.426 -9.150 1.00 98.81 107 HIS A CA 1
ATOM 836 C C . HIS A 1 107 ? -11.409 1.360 -7.712 1.00 98.81 107 HIS A C 1
ATOM 838 O O . HIS A 1 107 ? -12.295 2.133 -7.357 1.00 98.81 107 HIS A O 1
ATOM 844 N N . LYS A 1 108 ? -10.848 0.493 -6.857 1.00 98.62 108 LYS A N 1
ATOM 845 C CA . LYS A 1 108 ? -11.196 0.468 -5.423 1.00 98.62 108 LYS A CA 1
ATOM 846 C C . LYS A 1 108 ? -10.811 1.766 -4.716 1.00 98.62 108 LYS A C 1
ATOM 848 O O . LYS A 1 108 ? -11.585 2.249 -3.898 1.00 98.62 108 LYS A O 1
ATOM 853 N N . THR A 1 109 ? -9.648 2.334 -5.037 1.00 98.62 109 THR A N 1
ATOM 854 C CA . THR A 1 109 ? -9.240 3.655 -4.542 1.00 98.62 109 THR A CA 1
ATOM 855 C C . THR A 1 109 ? -10.235 4.733 -4.956 1.00 98.62 109 THR A C 1
ATOM 857 O O . THR A 1 109 ? -10.697 5.475 -4.095 1.00 98.62 109 THR A O 1
ATOM 860 N N . LEU A 1 110 ? -10.573 4.808 -6.248 1.00 98.50 110 LEU A N 1
ATOM 861 C CA . LEU A 1 110 ? -11.505 5.804 -6.774 1.00 98.50 110 LEU A CA 1
ATOM 862 C C . LEU A 1 110 ? -12.868 5.703 -6.090 1.00 98.50 110 LEU A C 1
ATOM 864 O O . LEU A 1 110 ? -13.363 6.707 -5.599 1.00 98.50 110 LEU A O 1
ATOM 868 N N . LYS A 1 111 ? -13.414 4.488 -5.983 1.00 98.44 111 LYS A N 1
ATOM 869 C CA . LYS A 1 111 ? -14.713 4.249 -5.354 1.00 98.44 111 LYS A CA 1
ATOM 870 C C . LYS A 1 111 ? -14.786 4.803 -3.928 1.00 98.44 111 LYS A C 1
ATOM 872 O O . LYS A 1 111 ? -15.755 5.464 -3.591 1.00 98.44 111 LYS A O 1
ATOM 877 N N . ILE A 1 112 ? -13.760 4.571 -3.103 1.00 98.00 112 ILE A N 1
ATOM 878 C CA . ILE A 1 112 ? -13.745 5.117 -1.736 1.00 98.00 112 ILE A CA 1
ATOM 879 C C . ILE A 1 112 ? -13.688 6.645 -1.774 1.00 98.00 112 ILE A C 1
ATOM 881 O O . ILE A 1 112 ? -14.415 7.295 -1.035 1.00 98.00 112 ILE A O 1
ATOM 885 N N . TYR A 1 113 ? -12.852 7.230 -2.637 1.00 97.81 113 TYR A N 1
ATOM 886 C CA . TYR A 1 113 ? -12.779 8.687 -2.756 1.00 97.81 113 TYR A CA 1
ATOM 887 C C . TYR A 1 113 ? -14.098 9.314 -3.218 1.00 97.81 113 TYR A C 1
ATOM 889 O O . TYR A 1 113 ? -14.438 10.391 -2.744 1.00 97.81 113 TYR A O 1
ATOM 897 N N . GLU A 1 114 ? -14.848 8.642 -4.089 1.00 97.56 114 GLU A N 1
ATOM 898 C CA . GLU A 1 114 ? -16.195 9.056 -4.498 1.00 97.56 114 GLU A CA 1
ATOM 899 C C . GLU A 1 114 ? -17.217 8.950 -3.356 1.00 97.56 114 GLU A C 1
ATOM 901 O O . GLU A 1 114 ? -18.138 9.753 -3.300 1.00 97.56 114 GLU A O 1
ATOM 906 N N . GLU A 1 115 ? -17.066 7.982 -2.449 1.00 96.00 115 GLU A N 1
ATOM 907 C CA . GLU A 1 115 ? -17.970 7.781 -1.306 1.00 96.00 115 GLU A CA 1
ATOM 908 C C . GLU A 1 115 ? -17.727 8.781 -0.160 1.00 96.00 115 GLU A C 1
ATOM 910 O O . GLU A 1 115 ? -18.667 9.113 0.561 1.00 96.00 115 GLU A O 1
ATOM 915 N N . ILE A 1 116 ? -16.489 9.264 0.013 1.00 93.06 116 ILE A N 1
ATOM 916 C CA . ILE A 1 116 ? -16.113 10.193 1.100 1.00 93.06 116 ILE A CA 1
ATOM 917 C C . ILE A 1 116 ? -16.093 11.676 0.690 1.00 93.06 116 ILE A C 1
ATOM 919 O O . ILE A 1 116 ? -15.846 12.526 1.550 1.00 93.06 116 ILE A O 1
ATOM 923 N N . THR A 1 117 ? -16.273 11.981 -0.600 1.00 83.25 117 THR A N 1
ATOM 924 C CA . THR A 1 117 ? -16.343 13.357 -1.133 1.00 83.25 117 THR A CA 1
ATOM 925 C C . THR A 1 117 ? -17.780 13.862 -1.123 1.00 83.25 117 THR A C 1
ATOM 927 O O . THR A 1 117 ? -17.983 15.019 -0.692 1.00 83.25 117 THR A O 1
#

Foldseek 3Di:
DVVVVVVVVVVVVVVVVVVVVVLVVLLVVLVVCQVVDDLDPVNLVSLLSNLQSCLQPPLVVSLVSLVVSLVSCVVVVPLLSNLSSLQSNLSSCVSVVVNVSSVVSPVVSVVSVVVVD

Radius of gyration: 17.64 Å; chains: 1; bounding box: 56×21×46 Å

Sequence (117 aa):
MKKLILIIVLILTTCSLSAQKQGQELIDSLLAELPNAKKDTNKVNLLNTLSFNYSAVDSKKGIEFGKEALEIAKDIGWEQGQAVAYCRLGVNYWAMSNFDKALEYYHKTLKIYEEIT